Protein AF-A0AAV4PNF2-F1 (afdb_monomer)

Secondary structure (DSSP, 8-state):
--EEEEEEE--TTS--EEEEEEE--TTS-HHHHHHHHHHHHTT-SSEEEEEE-----GGGT-SS--HHHHHHHHHHHHTT------SS-S----

Foldseek 3Di:
DPDKDWDWDDDPPDDIAIEMEDDADPPDDLVVVLVVVVVVCVVDVHYDYDYHNVAADCVLPHPDHDPSNVSVVVSCVVSVHDDDHDPDDPDDDD

Nearest PDB structures (foldseek):
  1wdu-assembly2_B  TM=9.329E-01  e=2.231E-03  Bombyx mori
  8i3i-assembly1_A  TM=4.294E-01  e=3.068E+00  Vibrio harveyi
  2kz0-assembly1_A  TM=4.244E-01  e=8.775E+00  Ehrlichia chaffeensis str. Arkansas

pLDDT: mean 91.12, std 5.38, range [55.69, 96.81]

Organism: NCBI:txid1538125

Mean predicted aligned error: 3.9 Å

Solvent-accessible surface area (backbone atoms only — not comparable to full-atom values): 5810 Å² total; per-residue (Å²): 110,78,45,78,46,78,46,78,46,81,50,92,99,49,78,57,35,38,42,38,46,39,34,30,58,78,84,58,58,50,67,62,40,45,53,54,49,51,58,56,54,69,73,45,91,45,65,47,86,43,67,49,62,70,63,37,31,57,89,60,68,32,96,52,73,46,76,54,22,54,48,51,50,48,47,31,70,74,66,78,49,83,86,87,57,68,96,62,86,88,76,79,88,129

InterPro domains:
  IPR005135 Endonuclease/exonuclease/phosphatase [PF14529] (17-92)
  IPR036691 Endonuclease/exonuclease/phosphatase superfamily [G3DSA:3.60.10.10] (2-94)
  IPR036691 Endonuclease/exonuclease/phosphatase superfamily [SSF56219] (13-92)

Sequence (94 aa):
MQKLSIISLHLPNLDSIIITSIYVPITSDPQLFTLDLESIKQLESNIIMCGDFNAHHQVWKCSANRPRDNQFRKFANQTDIDIIAPTTPTRFVA

Radius of gyration: 13.96 Å; Cα contacts (8 Å, |Δi|>4): 130; chains: 1; bounding box: 29×28×41 Å

Structure (mmCIF, N/CA/C/O backbone):
data_AF-A0AAV4PNF2-F1
#
_entry.id   AF-A0AAV4PNF2-F1
#
loop_
_atom_site.group_PDB
_atom_site.id
_atom_site.type_symbol
_atom_site.label_atom_id
_atom_site.label_alt_id
_atom_site.label_comp_id
_atom_site.label_asym_id
_atom_site.label_entity_id
_atom_site.label_seq_id
_atom_site.pdbx_PDB_ins_code
_atom_site.Cartn_x
_atom_site.Cartn_y
_atom_site.Cartn_z
_atom_site.occupancy
_atom_site.B_iso_or_equiv
_atom_site.auth_seq_id
_atom_site.auth_comp_id
_atom_site.auth_asym_id
_atom_site.auth_atom_id
_atom_site.pdbx_PDB_model_num
ATOM 1 N N . MET A 1 1 ? 9.532 7.131 2.107 1.00 76.62 1 MET A N 1
ATOM 2 C CA . MET A 1 1 ? 8.299 7.856 1.673 1.00 76.62 1 MET A CA 1
ATOM 3 C C . MET A 1 1 ? 8.525 9.372 1.718 1.00 76.62 1 MET A C 1
ATOM 5 O O . MET A 1 1 ? 9.432 9.779 2.429 1.00 76.62 1 MET A O 1
ATOM 9 N N . GLN A 1 2 ? 7.750 10.215 1.009 1.00 77.69 2 GLN A N 1
ATOM 10 C CA . GLN A 1 2 ? 7.917 11.689 1.096 1.00 77.69 2 GLN A CA 1
ATOM 11 C C . GLN A 1 2 ? 6.887 12.372 2.001 1.00 77.69 2 GLN A C 1
ATOM 13 O O . GLN A 1 2 ? 7.226 13.337 2.681 1.00 77.69 2 GLN A O 1
ATOM 18 N N . LYS A 1 3 ? 5.642 11.888 2.032 1.00 87.50 3 LYS A N 1
ATOM 19 C CA . LYS A 1 3 ? 4.622 12.383 2.963 1.00 87.50 3 LYS A CA 1
ATOM 20 C C . LYS A 1 3 ? 3.907 11.200 3.598 1.00 87.50 3 LYS A C 1
ATOM 22 O O . LYS A 1 3 ? 3.494 10.284 2.892 1.00 87.50 3 LYS A O 1
ATOM 27 N N . LEU A 1 4 ? 3.788 11.240 4.918 1.00 93.44 4 LEU A N 1
ATOM 28 C CA . LEU A 1 4 ? 3.084 10.255 5.723 1.00 93.44 4 LEU A CA 1
ATOM 29 C C . LEU A 1 4 ? 2.285 11.006 6.785 1.00 93.44 4 LEU A C 1
ATOM 31 O O . LEU A 1 4 ? 2.814 11.865 7.488 1.00 93.44 4 LEU A O 1
ATOM 35 N N . SER A 1 5 ? 1.006 10.687 6.893 1.00 96.12 5 SER A N 1
ATOM 36 C CA . SER A 1 5 ? 0.173 11.076 8.025 1.00 96.12 5 SER A CA 1
ATOM 37 C C . SER A 1 5 ? -0.493 9.826 8.565 1.00 96.12 5 SER A C 1
ATOM 39 O O . SER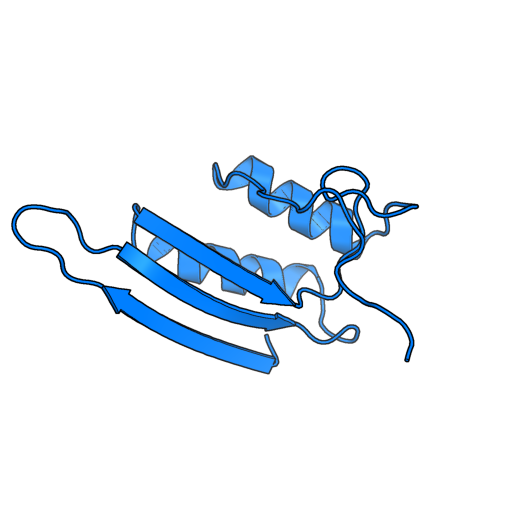 A 1 5 ? -0.969 9.001 7.789 1.00 96.12 5 SER A O 1
ATOM 41 N N . ILE A 1 6 ? -0.488 9.678 9.884 1.00 95.62 6 ILE A N 1
ATOM 42 C CA . ILE A 1 6 ? -1.061 8.529 10.577 1.00 95.62 6 ILE A CA 1
ATOM 43 C C . ILE A 1 6 ? -2.064 9.068 11.582 1.00 95.62 6 ILE A C 1
ATOM 45 O O . ILE A 1 6 ? -1.753 9.995 12.331 1.00 95.62 6 ILE A O 1
ATOM 49 N N . ILE A 1 7 ? -3.253 8.480 11.594 1.00 96.25 7 ILE A N 1
ATOM 50 C CA . ILE A 1 7 ? -4.240 8.690 12.644 1.00 96.25 7 ILE A CA 1
ATOM 51 C C . ILE A 1 7 ? -4.554 7.350 13.305 1.00 96.25 7 ILE A C 1
ATOM 53 O O . ILE A 1 7 ? -4.623 6.322 12.631 1.00 96.25 7 ILE A O 1
ATOM 57 N N . SER A 1 8 ? -4.749 7.379 14.621 1.00 95.75 8 SER A N 1
ATOM 58 C CA . SER A 1 8 ? -5.301 6.258 15.380 1.00 95.75 8 SER A CA 1
ATOM 59 C C . SER A 1 8 ? -6.752 6.567 15.711 1.00 95.75 8 SER A C 1
ATOM 61 O O . SER A 1 8 ? -7.047 7.562 16.377 1.00 95.75 8 SER A O 1
ATOM 63 N N . LEU A 1 9 ? -7.662 5.739 15.210 1.00 96.00 9 LEU A N 1
ATOM 64 C CA . LEU A 1 9 ? -9.084 5.826 15.491 1.00 96.00 9 LEU A CA 1
ATOM 65 C C . LEU A 1 9 ? -9.421 4.889 16.651 1.00 96.00 9 LEU A C 1
ATOM 67 O O . LEU A 1 9 ? -9.302 3.671 16.529 1.00 96.00 9 LEU A O 1
ATOM 71 N N . HIS A 1 10 ? -9.886 5.465 17.757 1.00 95.38 10 HIS A N 1
ATOM 72 C CA . HIS A 1 10 ? -10.348 4.720 18.924 1.00 95.38 10 HIS A CA 1
ATOM 73 C C . HIS A 1 10 ? -11.877 4.697 18.941 1.00 95.38 10 HIS A C 1
ATOM 75 O O . HIS A 1 10 ? -12.518 5.740 19.084 1.00 95.38 10 HIS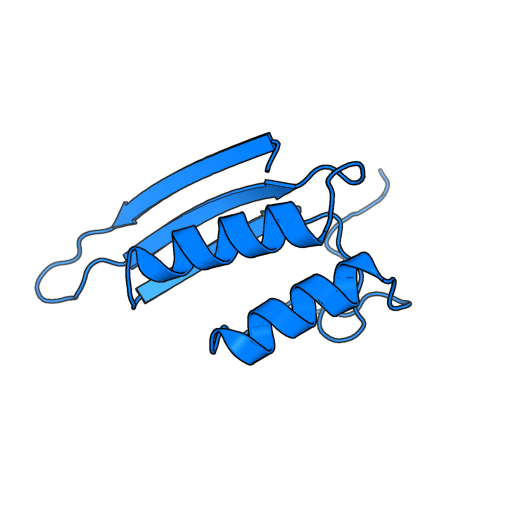 A O 1
ATOM 81 N N . LEU A 1 11 ? -12.458 3.507 18.789 1.00 92.06 11 LEU A N 1
ATOM 82 C CA . LEU A 1 11 ? -13.899 3.280 18.875 1.00 92.06 11 LEU A CA 1
ATOM 83 C C . LEU A 1 11 ? -14.219 2.515 20.170 1.00 92.06 11 LEU A C 1
ATOM 85 O O . LEU A 1 11 ? -13.440 1.646 20.563 1.00 92.06 11 LEU A O 1
ATOM 89 N N . PRO A 1 12 ? -15.340 2.803 20.857 1.00 94.88 12 PRO A N 1
ATOM 90 C CA . PRO A 1 12 ? -15.693 2.091 22.082 1.00 94.88 12 PRO A CA 1
ATOM 91 C C . PRO A 1 12 ? -15.793 0.577 21.861 1.00 94.88 12 PRO A C 1
ATOM 93 O O . PRO A 1 12 ? -16.494 0.132 20.954 1.00 94.88 12 PRO A O 1
ATOM 96 N N . ASN A 1 13 ? -15.147 -0.199 22.735 1.00 93.31 13 ASN A N 1
ATOM 97 C CA . ASN A 1 13 ? -15.153 -1.670 22.733 1.00 93.31 13 ASN A CA 1
ATOM 98 C C . ASN A 1 13 ? -14.575 -2.328 21.466 1.00 93.31 13 ASN A C 1
ATOM 100 O O . ASN A 1 13 ? -14.883 -3.487 21.195 1.00 93.31 13 ASN A O 1
ATOM 104 N N . LEU A 1 14 ? 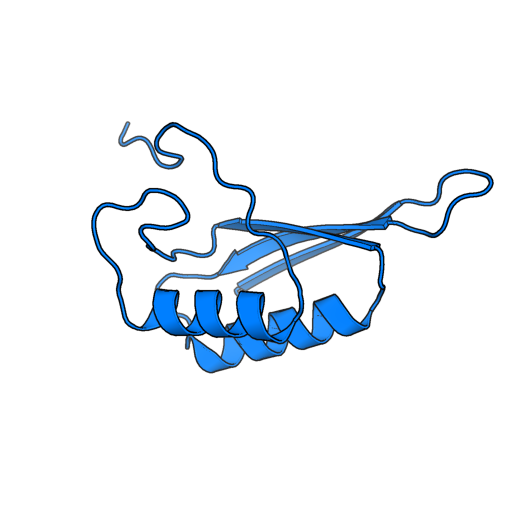-13.757 -1.608 20.698 1.00 91.75 14 LEU A N 1
ATOM 105 C CA . LEU A 1 14 ? -13.025 -2.142 19.554 1.00 91.75 14 LEU A CA 1
ATOM 106 C C . LEU A 1 14 ? -11.536 -1.839 19.712 1.00 91.75 14 LEU A C 1
ATOM 108 O O . LEU A 1 14 ? -11.158 -0.830 20.312 1.00 91.75 14 LEU A O 1
ATOM 112 N N . ASP A 1 15 ? -10.705 -2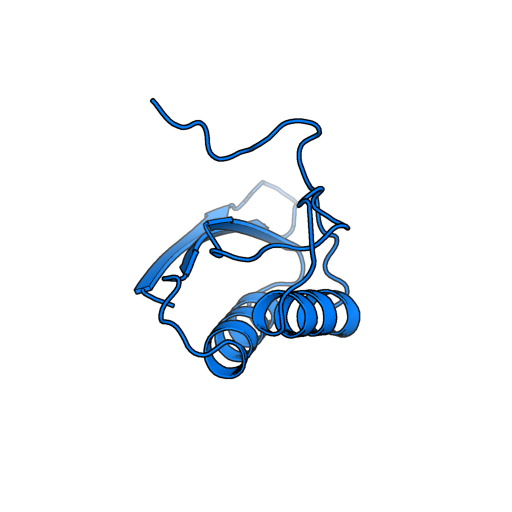.694 19.129 1.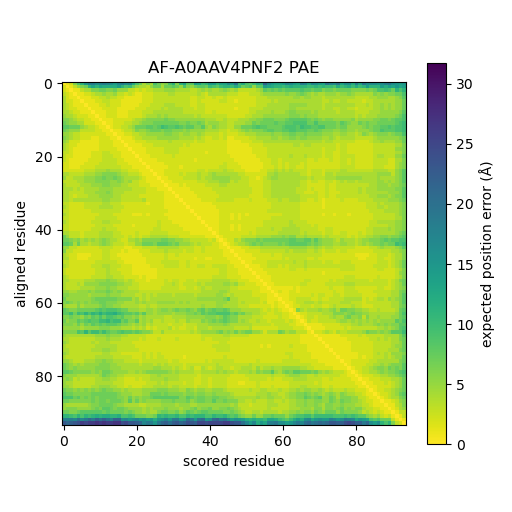00 92.31 15 ASP A N 1
ATOM 113 C CA . ASP A 1 15 ? -9.288 -2.399 18.948 1.00 92.31 15 ASP A CA 1
ATOM 114 C C . ASP A 1 15 ? -9.116 -1.137 18.090 1.00 92.31 15 ASP A C 1
ATOM 116 O O . ASP A 1 15 ? -9.922 -0.853 17.194 1.00 92.31 15 ASP A O 1
ATOM 120 N N . SER A 1 16 ? -8.060 -0.366 18.356 1.00 94.00 16 SER A N 1
ATOM 121 C CA . SER A 1 16 ? -7.764 0.829 17.568 1.00 94.00 16 SER A CA 1
ATOM 122 C C . SER A 1 16 ? -7.508 0.483 16.109 1.00 94.00 16 SER A C 1
ATOM 124 O O . SER A 1 16 ? -6.886 -0.530 15.792 1.00 94.00 16 SER A O 1
ATOM 126 N N . ILE A 1 17 ? -7.959 1.364 15.219 1.00 95.50 17 ILE A N 1
ATOM 127 C CA . ILE A 1 17 ? -7.711 1.251 13.785 1.00 95.50 17 ILE A CA 1
ATOM 128 C C . ILE A 1 17 ? -6.723 2.337 13.387 1.00 95.50 17 ILE A C 1
ATOM 130 O O . ILE A 1 17 ? -6.991 3.528 13.560 1.00 95.50 17 ILE A O 1
ATOM 134 N N . ILE A 1 18 ? -5.599 1.933 12.808 1.00 95.94 18 ILE A N 1
ATOM 135 C CA . ILE A 1 18 ? -4.655 2.867 12.205 1.00 95.94 18 ILE A CA 1
ATOM 136 C C . ILE A 1 18 ? -5.103 3.166 10.778 1.00 95.94 18 ILE A C 1
ATOM 138 O O . ILE A 1 18 ? -5.329 2.259 9.980 1.00 95.94 18 ILE A O 1
ATOM 142 N N . ILE A 1 19 ? -5.204 4.448 10.437 1.00 96.75 19 ILE A N 1
ATOM 143 C CA . ILE A 1 19 ? -5.473 4.899 9.070 1.00 96.75 19 ILE A CA 1
ATOM 144 C C . ILE A 1 19 ? -4.318 5.791 8.636 1.00 96.75 19 ILE A C 1
ATOM 146 O O . ILE A 1 19 ? -3.942 6.730 9.344 1.00 96.75 19 ILE A O 1
ATOM 150 N N . THR A 1 20 ? -3.742 5.500 7.473 1.00 96.62 20 THR A N 1
ATOM 151 C CA . THR A 1 20 ? -2.599 6.249 6.947 1.00 96.62 20 THR A CA 1
ATOM 152 C C . THR A 1 20 ? -2.957 6.984 5.665 1.00 96.62 20 THR A C 1
ATOM 154 O O . THR A 1 20 ? -3.775 6.518 4.882 1.00 96.62 20 THR A O 1
ATOM 157 N N . SER A 1 21 ? -2.321 8.133 5.440 1.00 96.81 21 SER A N 1
ATOM 158 C CA . SER A 1 21 ? -2.281 8.816 4.148 1.00 96.81 21 SER A CA 1
ATOM 159 C C . SER A 1 21 ? -0.828 8.899 3.690 1.00 96.81 21 SER A C 1
ATOM 161 O O . SER A 1 21 ? -0.001 9.539 4.349 1.00 96.81 21 SER A O 1
ATOM 163 N N . ILE A 1 22 ? -0.509 8.216 2.591 1.00 96.06 22 ILE A N 1
ATOM 164 C CA . ILE A 1 22 ? 0.861 8.007 2.111 1.00 96.06 22 ILE A CA 1
ATOM 165 C C . ILE A 1 22 ? 1.054 8.651 0.735 1.00 96.06 22 ILE A C 1
ATOM 167 O O . ILE A 1 22 ? 0.221 8.525 -0.160 1.00 96.06 22 ILE A O 1
ATOM 171 N N . TYR A 1 23 ? 2.197 9.303 0.542 1.00 95.56 23 TYR A N 1
ATOM 172 C CA . TYR A 1 23 ? 2.698 9.670 -0.778 1.00 95.56 23 TYR A CA 1
ATOM 173 C C . TYR A 1 23 ? 4.109 9.116 -0.985 1.00 95.56 23 TYR A C 1
ATOM 175 O O . TYR A 1 23 ? 5.056 9.468 -0.263 1.00 95.56 23 TYR A O 1
ATOM 183 N N . VAL A 1 24 ? 4.250 8.265 -2.003 1.00 95.06 24 VAL A N 1
ATOM 184 C CA . VAL A 1 24 ? 5.525 7.721 -2.474 1.00 95.06 24 VAL A CA 1
ATOM 185 C C . VAL A 1 24 ? 5.853 8.348 -3.828 1.00 95.06 24 VAL A C 1
ATOM 187 O O . VAL A 1 24 ? 5.212 8.016 -4.825 1.00 95.06 24 VAL A O 1
ATOM 190 N N . PRO A 1 25 ? 6.871 9.218 -3.915 1.00 94.12 25 PRO A N 1
ATOM 191 C CA . PRO A 1 25 ? 7.334 9.753 -5.190 1.00 94.12 25 PRO A CA 1
ATOM 192 C C . PRO A 1 25 ? 7.727 8.658 -6.180 1.00 94.12 25 PRO A C 1
ATOM 194 O O . PRO A 1 25 ? 8.290 7.628 -5.798 1.00 94.12 25 PRO A O 1
ATOM 197 N N . ILE A 1 26 ? 7.538 8.914 -7.475 1.00 90.94 26 ILE A N 1
ATOM 198 C CA . ILE A 1 26 ? 8.001 8.016 -8.548 1.00 90.94 26 ILE A CA 1
ATOM 199 C C . ILE A 1 26 ? 9.527 7.799 -8.540 1.00 90.94 26 ILE A C 1
ATOM 201 O O . ILE A 1 26 ? 10.015 6.792 -9.042 1.00 90.94 26 ILE A O 1
ATOM 205 N N . THR A 1 27 ? 10.284 8.709 -7.923 1.00 92.06 27 THR A N 1
ATOM 206 C CA . THR A 1 27 ? 11.747 8.643 -7.794 1.00 92.06 27 THR A CA 1
ATOM 207 C C . THR A 1 27 ? 12.232 7.841 -6.585 1.00 92.06 27 THR A C 1
ATOM 209 O O . THR A 1 27 ? 13.428 7.598 -6.466 1.00 92.06 27 THR A O 1
ATOM 212 N N . SER A 1 28 ? 11.342 7.435 -5.671 1.00 92.62 28 SER A N 1
ATOM 213 C CA . SER A 1 28 ? 11.728 6.653 -4.490 1.00 92.62 28 SER A CA 1
ATOM 214 C C . SER A 1 28 ? 12.249 5.257 -4.838 1.00 92.62 28 SER A C 1
ATOM 216 O O . SER A 1 28 ? 11.761 4.610 -5.770 1.00 92.62 28 SER A O 1
ATOM 218 N N . ASP A 1 29 ? 13.198 4.771 -4.038 1.00 92.75 29 ASP A N 1
ATOM 219 C CA . ASP A 1 29 ? 13.661 3.388 -4.109 1.00 92.75 29 ASP A CA 1
ATOM 220 C C . ASP A 1 29 ? 12.536 2.426 -3.674 1.00 92.75 29 ASP A C 1
ATOM 222 O O . ASP A 1 29 ? 11.970 2.611 -2.587 1.00 92.75 29 ASP A O 1
ATOM 226 N N . PRO A 1 30 ? 12.190 1.414 -4.495 1.00 90.50 30 PRO A N 1
ATOM 227 C CA . PRO A 1 30 ? 11.129 0.474 -4.170 1.00 90.50 30 PRO A CA 1
ATOM 228 C C . PRO A 1 30 ? 11.328 -0.326 -2.883 1.00 90.50 30 PRO A C 1
ATOM 230 O O . PRO A 1 30 ? 10.355 -0.565 -2.182 1.00 90.50 30 PRO A O 1
ATOM 233 N N . GLN A 1 31 ? 12.559 -0.733 -2.569 1.00 91.56 31 GL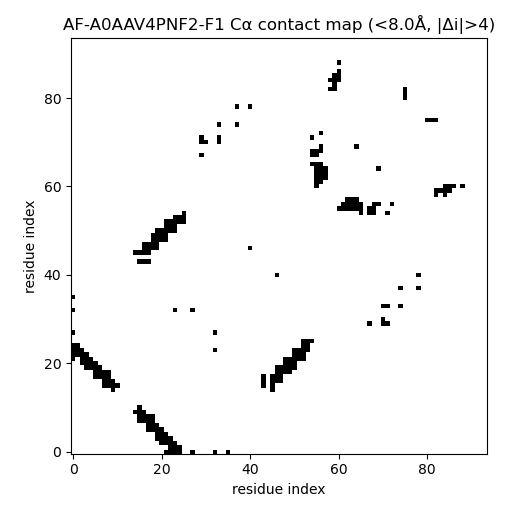N A N 1
ATOM 234 C CA . GLN A 1 31 ? 12.855 -1.537 -1.383 1.00 91.56 31 GLN A CA 1
ATOM 235 C C . GLN A 1 31 ? 12.723 -0.700 -0.113 1.00 91.56 31 GLN A C 1
ATOM 237 O O . GLN A 1 31 ? 12.127 -1.142 0.869 1.00 91.56 31 GLN A O 1
ATOM 242 N N . LEU A 1 32 ? 13.238 0.533 -0.143 1.00 92.38 32 LEU A N 1
ATOM 243 C CA . LEU A 1 32 ? 13.188 1.416 1.021 1.00 92.38 32 LEU A CA 1
ATOM 244 C C . LEU A 1 32 ? 11.749 1.767 1.401 1.00 92.38 32 LEU A C 1
ATOM 246 O O . LEU A 1 32 ? 11.400 1.691 2.576 1.00 92.38 32 LEU A O 1
ATOM 250 N N . PHE A 1 33 ? 10.888 2.101 0.430 1.00 91.94 33 PHE A N 1
ATOM 251 C CA . PHE A 1 33 ? 9.504 2.416 0.786 1.00 91.94 33 PHE A CA 1
ATOM 252 C C . PHE A 1 33 ? 8.710 1.174 1.219 1.00 91.94 33 PHE A C 1
ATOM 254 O O . PHE A 1 33 ? 7.771 1.322 1.988 1.00 91.94 33 PHE A O 1
ATOM 261 N N . THR A 1 34 ? 9.045 -0.044 0.778 1.00 94.19 34 THR A N 1
ATOM 262 C CA . THR A 1 34 ? 8.364 -1.243 1.298 1.00 94.19 34 THR A CA 1
ATOM 263 C C . THR A 1 34 ? 8.760 -1.557 2.741 1.00 94.19 34 THR A C 1
ATOM 265 O O . THR A 1 34 ? 7.888 -1.924 3.518 1.00 94.19 34 THR A O 1
ATOM 268 N N . LEU A 1 35 ? 10.017 -1.324 3.143 1.00 93.75 35 LEU A N 1
ATOM 269 C CA . LEU A 1 35 ? 10.457 -1.456 4.546 1.00 93.75 35 LEU A CA 1
ATOM 270 C C . LEU A 1 35 ? 9.756 -0.450 5.471 1.00 93.75 35 LEU A C 1
ATOM 272 O O . LEU A 1 35 ? 9.340 -0.768 6.586 1.00 93.75 35 LEU A O 1
ATOM 276 N N . ASP A 1 36 ? 9.592 0.772 4.974 1.00 93.38 36 ASP A N 1
ATOM 277 C CA . ASP A 1 36 ? 8.773 1.810 5.590 1.00 93.38 36 ASP A CA 1
ATOM 278 C C . ASP A 1 36 ? 7.326 1.306 5.836 1.00 93.38 36 ASP A C 1
ATOM 280 O O . ASP A 1 36 ? 6.784 1.475 6.928 1.00 93.38 36 ASP A O 1
ATOM 284 N N . LEU A 1 37 ? 6.700 0.649 4.848 1.00 94.44 37 LEU A N 1
ATOM 285 C CA . LEU A 1 37 ? 5.347 0.085 4.984 1.00 94.44 37 LEU A CA 1
ATOM 286 C C . LEU A 1 37 ? 5.285 -1.103 5.952 1.00 94.44 37 LEU A C 1
ATOM 288 O O . LEU A 1 37 ? 4.316 -1.217 6.701 1.00 94.44 37 LEU A O 1
ATOM 292 N N . GLU A 1 38 ? 6.309 -1.958 5.982 1.00 94.19 38 GLU A N 1
ATOM 293 C CA . GLU A 1 38 ? 6.427 -3.043 6.968 1.00 94.19 38 GLU A CA 1
ATOM 294 C C . GLU A 1 38 ? 6.475 -2.487 8.389 1.00 94.19 38 GLU A C 1
ATOM 296 O O . GLU A 1 38 ? 5.756 -2.966 9.265 1.00 94.19 38 GLU A O 1
ATOM 301 N N . SER A 1 39 ? 7.245 -1.419 8.597 1.00 92.75 39 SER A N 1
ATOM 302 C CA . SER A 1 39 ? 7.339 -0.738 9.891 1.00 92.75 39 SER A CA 1
ATOM 303 C C . SER A 1 39 ? 5.986 -0.165 10.327 1.00 92.75 39 SER A C 1
ATOM 305 O O . SER A 1 39 ? 5.617 -0.267 11.493 1.00 92.75 39 SER A O 1
ATOM 307 N N . ILE A 1 40 ? 5.202 0.386 9.391 1.00 92.56 40 ILE A N 1
ATOM 308 C CA . ILE A 1 40 ? 3.842 0.871 9.674 1.00 92.56 40 ILE A CA 1
ATOM 309 C C . ILE A 1 40 ? 2.890 -0.299 9.978 1.00 92.56 40 ILE A C 1
ATOM 311 O O . ILE A 1 40 ? 2.095 -0.207 10.912 1.00 92.56 40 ILE A O 1
ATOM 315 N N . LYS A 1 41 ? 2.982 -1.423 9.252 1.00 92.56 41 LYS A N 1
ATOM 316 C CA . LYS A 1 41 ? 2.168 -2.626 9.520 1.00 92.56 41 LYS A CA 1
ATOM 317 C C . LYS A 1 41 ? 2.441 -3.230 10.901 1.00 92.56 41 LYS A C 1
ATOM 319 O O . LYS A 1 41 ? 1.551 -3.858 11.467 1.00 92.56 41 LYS A O 1
ATOM 324 N N . GLN A 1 42 ? 3.650 -3.055 11.430 1.00 91.94 42 GLN A N 1
ATOM 325 C CA . GLN A 1 42 ? 4.031 -3.530 12.762 1.00 91.94 42 GLN A CA 1
ATOM 326 C C . GLN A 1 42 ? 3.461 -2.678 13.906 1.00 91.94 42 GLN A C 1
ATOM 328 O O . GLN A 1 42 ? 3.517 -3.123 15.048 1.00 91.94 42 GLN A O 1
ATOM 333 N N . LEU A 1 43 ? 2.908 -1.489 13.627 1.00 90.25 43 LEU A N 1
ATOM 334 C CA . LEU A 1 43 ? 2.309 -0.641 14.662 1.00 90.25 43 LEU A CA 1
ATOM 335 C C . LEU A 1 43 ? 1.039 -1.260 15.245 1.00 90.25 43 LEU A C 1
ATOM 337 O O . LEU A 1 43 ? 0.864 -1.240 16.455 1.00 90.25 43 LEU A O 1
ATOM 341 N N . GLU A 1 44 ? 0.166 -1.794 14.389 1.00 88.12 44 GLU A N 1
ATOM 342 C CA . GLU A 1 44 ? -1.116 -2.369 14.793 1.00 88.12 44 GLU A CA 1
ATOM 343 C C . GLU A 1 44 ? -1.570 -3.477 13.840 1.00 88.12 44 GLU A C 1
ATOM 345 O O . GLU A 1 44 ? -1.251 -3.501 12.645 1.00 88.12 44 GLU A O 1
ATOM 350 N N . SER A 1 45 ? -2.391 -4.388 14.363 1.00 86.88 45 SER A N 1
ATOM 351 C CA . SER A 1 45 ? -2.998 -5.438 13.538 1.00 86.88 45 SER A CA 1
ATOM 352 C C . SER A 1 45 ? -4.055 -4.865 12.591 1.00 86.88 45 SER A C 1
ATOM 354 O O . SER A 1 45 ? -4.080 -5.236 11.416 1.00 86.88 45 SER A O 1
ATOM 356 N N . ASN A 1 46 ? -4.855 -3.909 13.076 1.00 93.31 46 ASN A N 1
ATOM 357 C CA . ASN A 1 46 ? -5.952 -3.283 12.341 1.00 93.31 46 ASN A CA 1
ATOM 358 C C . ASN A 1 46 ? -5.476 -2.001 11.654 1.00 93.31 46 ASN A C 1
ATOM 360 O O . ASN A 1 46 ? -5.471 -0.922 12.250 1.00 93.31 46 ASN A O 1
ATOM 364 N N . ILE A 1 47 ? -5.069 -2.115 10.389 1.00 95.12 47 ILE A N 1
ATOM 365 C CA . ILE A 1 47 ? -4.531 -0.987 9.630 1.00 95.12 47 ILE A CA 1
ATOM 366 C C . ILE A 1 47 ? -5.159 -0.851 8.246 1.00 95.12 47 ILE A C 1
ATOM 368 O O . ILE A 1 47 ? -5.341 -1.826 7.522 1.00 95.12 47 ILE A O 1
ATOM 372 N N . ILE A 1 48 ? -5.440 0.391 7.860 1.00 95.81 48 ILE A N 1
ATOM 373 C CA . ILE A 1 48 ? -5.849 0.781 6.515 1.00 95.81 48 ILE A CA 1
ATOM 374 C C . ILE A 1 48 ? -4.777 1.713 5.962 1.00 95.81 48 ILE A C 1
ATOM 376 O O . ILE A 1 48 ? -4.612 2.843 6.428 1.00 95.81 48 ILE A O 1
ATOM 380 N N . MET A 1 49 ? -4.049 1.239 4.952 1.00 95.00 49 MET A N 1
ATOM 381 C CA . MET A 1 49 ? -3.055 2.046 4.252 1.00 95.00 49 MET A CA 1
ATOM 382 C C . MET A 1 49 ? -3.644 2.606 2.961 1.00 95.00 49 MET A C 1
ATOM 384 O O . MET A 1 49 ? -3.973 1.842 2.054 1.00 95.00 49 MET A O 1
ATOM 388 N N . CYS A 1 50 ? -3.762 3.929 2.846 1.00 94.94 50 CYS A N 1
ATOM 389 C CA . CYS A 1 50 ? -4.210 4.566 1.610 1.00 94.94 50 CYS A CA 1
ATOM 390 C C . CYS A 1 50 ? -3.265 5.691 1.179 1.00 94.94 50 CYS A C 1
ATOM 392 O O . CYS A 1 50 ? -2.559 6.299 1.984 1.00 94.94 50 CYS A O 1
ATOM 394 N N . GLY A 1 51 ? -3.189 5.938 -0.127 1.00 93.62 51 GLY A N 1
ATOM 395 C CA . GLY A 1 51 ? -2.215 6.878 -0.656 1.00 93.62 51 GLY A CA 1
ATOM 396 C C . GLY A 1 51 ? -1.952 6.748 -2.146 1.00 93.62 51 GLY A C 1
ATOM 397 O O . GLY A 1 51 ? -2.511 5.886 -2.824 1.00 93.62 51 GLY A O 1
ATOM 398 N N . ASP A 1 52 ? -1.061 7.604 -2.635 1.00 93.38 52 ASP A N 1
ATOM 399 C CA . ASP A 1 52 ? -0.488 7.501 -3.973 1.00 93.38 52 ASP A CA 1
ATOM 400 C C . ASP A 1 52 ? 0.920 6.903 -3.877 1.00 93.38 52 ASP A C 1
ATOM 402 O O . ASP A 1 52 ? 1.868 7.529 -3.394 1.00 93.38 52 ASP A O 1
ATOM 406 N N . PHE A 1 53 ? 1.033 5.655 -4.327 1.00 92.69 53 PHE A N 1
ATOM 407 C CA . PHE A 1 53 ? 2.262 4.868 -4.286 1.00 92.69 53 PHE A CA 1
ATOM 408 C C . PHE A 1 53 ? 3.108 5.009 -5.563 1.00 92.69 53 PHE A C 1
ATOM 410 O O . PHE A 1 53 ? 4.220 4.475 -5.625 1.00 92.69 53 PHE A O 1
ATOM 417 N N . ASN A 1 54 ? 2.589 5.691 -6.597 1.00 92.25 54 ASN A N 1
ATOM 418 C CA . ASN A 1 54 ? 3.180 5.724 -7.938 1.00 92.25 54 ASN A CA 1
ATOM 419 C C . ASN A 1 54 ? 3.630 4.325 -8.409 1.00 92.25 54 ASN A C 1
ATOM 421 O O . ASN A 1 54 ? 4.754 4.145 -8.884 1.00 92.25 54 ASN A O 1
ATOM 425 N N . ALA A 1 55 ? 2.772 3.324 -8.194 1.00 91.06 55 ALA A N 1
ATOM 426 C CA . ALA A 1 55 ? 3.017 1.927 -8.524 1.00 91.06 55 ALA A CA 1
ATOM 427 C C . ALA A 1 55 ? 1.909 1.400 -9.453 1.00 91.06 55 ALA A C 1
ATOM 429 O O . ALA A 1 55 ? 0.729 1.692 -9.265 1.00 91.06 55 ALA A O 1
ATOM 430 N N . HIS A 1 56 ? 2.280 0.613 -10.456 1.00 91.19 56 HIS A N 1
ATOM 431 C CA . HIS A 1 56 ? 1.439 0.124 -11.542 1.00 91.19 56 HIS A CA 1
ATOM 432 C C . HIS A 1 56 ? 1.451 -1.411 -11.644 1.00 91.19 56 HIS A C 1
ATOM 434 O O . HIS A 1 56 ? 2.334 -1.999 -12.249 1.00 91.19 56 HIS A O 1
ATOM 440 N N . HIS A 1 57 ? 0.446 -2.093 -11.100 1.00 92.81 57 HIS A N 1
ATOM 441 C CA . HIS A 1 57 ? 0.300 -3.545 -11.227 1.00 92.81 57 HIS A CA 1
ATOM 442 C C . HIS A 1 57 ? -1.093 -3.898 -11.737 1.00 92.81 57 HIS A C 1
ATOM 444 O O . HIS A 1 57 ? -2.086 -3.246 -11.408 1.00 92.81 57 HIS A O 1
ATOM 450 N N . GLN A 1 58 ? -1.192 -4.984 -12.496 1.00 91.19 58 GLN A N 1
ATOM 451 C CA . GLN A 1 58 ? -2.453 -5.479 -13.057 1.00 91.19 58 GLN A CA 1
ATOM 452 C C . GLN A 1 58 ? -3.494 -5.849 -11.990 1.00 91.19 58 GLN A C 1
ATOM 454 O O . GLN A 1 58 ? -4.693 -5.799 -12.238 1.00 91.19 58 GLN A O 1
ATOM 459 N N . VAL A 1 59 ? -3.046 -6.161 -10.775 1.00 89.75 59 VAL A N 1
ATOM 460 C CA . VAL A 1 59 ? -3.920 -6.511 -9.636 1.00 89.75 59 VAL A CA 1
ATOM 461 C C . VAL A 1 59 ? -4.718 -5.313 -9.143 1.00 89.75 59 VAL A C 1
ATOM 463 O O . VAL A 1 59 ? -5.875 -5.467 -8.772 1.00 89.75 59 VAL A O 1
ATOM 466 N N . TRP A 1 60 ? -4.143 -4.115 -9.239 1.00 89.12 60 TRP A N 1
ATOM 467 C CA . TRP A 1 60 ? -4.879 -2.865 -9.088 1.00 89.12 60 TRP A CA 1
ATOM 468 C C . TRP A 1 60 ? -5.165 -2.198 -10.441 1.00 89.12 60 TRP A C 1
ATOM 470 O O . TRP A 1 60 ? -5.244 -0.978 -10.551 1.00 89.12 60 TRP A O 1
ATOM 480 N N . LYS A 1 61 ? -5.359 -3.031 -11.476 1.00 88.44 61 LYS A N 1
ATOM 481 C CA . LYS A 1 61 ? -5.914 -2.684 -12.796 1.00 88.44 61 LYS A CA 1
ATOM 482 C C . LYS A 1 61 ? -5.098 -1.687 -13.621 1.00 88.44 61 LYS A C 1
ATOM 484 O O . LYS A 1 61 ? -5.644 -0.990 -14.472 1.00 88.44 61 LYS A O 1
ATOM 489 N N . CYS A 1 62 ? -3.782 -1.645 -13.425 1.00 88.19 62 CYS A N 1
ATOM 490 C CA . CYS A 1 62 ? -2.889 -0.959 -14.360 1.00 88.19 62 CYS A CA 1
ATOM 491 C C . CYS A 1 62 ? -2.628 -1.802 -15.619 1.00 88.19 62 CYS A C 1
ATOM 493 O O . CYS A 1 62 ? -2.751 -3.026 -15.603 1.00 88.19 62 CYS A O 1
ATOM 495 N N . SER A 1 63 ? -2.237 -1.146 -16.713 1.00 88.19 63 SER A N 1
ATOM 496 C CA . SER A 1 63 ? -2.046 -1.785 -18.024 1.00 88.19 63 SER A CA 1
ATOM 497 C C . SER A 1 63 ? -0.841 -2.729 -18.097 1.00 88.19 63 SER A C 1
ATOM 499 O O . SER A 1 63 ? -0.847 -3.667 -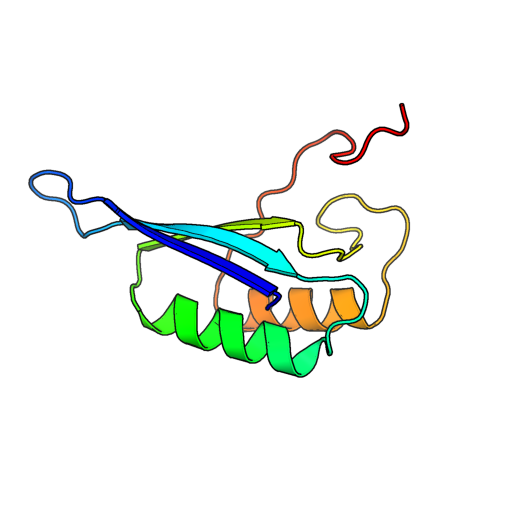18.890 1.00 88.19 63 SER A O 1
ATOM 501 N N . ALA A 1 64 ? 0.187 -2.499 -17.280 1.00 88.06 64 ALA A N 1
ATOM 502 C CA . ALA A 1 64 ? 1.403 -3.302 -17.240 1.00 88.06 64 ALA A CA 1
ATOM 503 C C . ALA A 1 64 ? 2.035 -3.264 -15.845 1.00 88.06 64 ALA A C 1
ATOM 505 O O . ALA A 1 64 ? 1.852 -2.287 -15.122 1.00 88.06 64 ALA A O 1
ATOM 506 N N . ASN A 1 65 ? 2.816 -4.298 -15.521 1.00 90.31 65 ASN A N 1
ATOM 507 C CA . ASN A 1 65 ? 3.623 -4.372 -14.302 1.00 90.31 65 ASN A CA 1
ATOM 508 C C . ASN A 1 65 ? 5.017 -3.769 -14.546 1.00 90.31 65 ASN A C 1
ATOM 510 O O . ASN A 1 65 ? 5.614 -3.993 -15.603 1.00 90.31 65 ASN A O 1
ATOM 514 N N . ARG A 1 66 ? 5.580 -3.059 -13.567 1.00 87.69 66 ARG A N 1
ATOM 515 C CA . ARG A 1 66 ? 6.983 -2.602 -13.524 1.00 87.69 66 ARG A CA 1
ATOM 516 C C . ARG A 1 66 ? 7.704 -3.175 -12.290 1.00 87.69 66 ARG A C 1
ATOM 518 O O . ARG A 1 66 ? 7.067 -3.679 -11.364 1.00 87.69 66 ARG A O 1
ATOM 525 N N . PRO A 1 67 ? 9.050 -3.097 -12.232 1.00 88.38 67 PRO A N 1
ATOM 526 C CA . PRO A 1 67 ? 9.823 -3.655 -11.118 1.00 88.38 67 PRO A CA 1
ATOM 527 C C . PRO A 1 67 ? 9.424 -3.126 -9.732 1.00 88.38 67 PRO A C 1
ATOM 529 O O . PRO A 1 67 ? 9.361 -3.905 -8.783 1.00 88.38 67 PRO A O 1
ATOM 532 N N . ARG A 1 68 ? 9.102 -1.827 -9.624 1.00 91.31 68 ARG A N 1
ATOM 533 C CA . ARG A 1 68 ? 8.575 -1.204 -8.396 1.00 91.31 68 ARG A CA 1
ATOM 534 C C . ARG A 1 68 ? 7.337 -1.934 -7.872 1.00 91.31 68 ARG A C 1
ATOM 536 O O . ARG A 1 68 ? 7.190 -2.156 -6.675 1.00 91.31 68 ARG A O 1
ATOM 543 N N . ASP A 1 69 ? 6.470 -2.326 -8.785 1.00 90.44 69 ASP A N 1
ATOM 544 C CA . ASP A 1 69 ? 5.123 -2.806 -8.491 1.00 90.44 69 ASP A CA 1
ATOM 545 C C . ASP A 1 69 ? 5.157 -4.265 -8.063 1.00 90.44 69 ASP A C 1
ATOM 547 O O . ASP A 1 69 ? 4.390 -4.683 -7.201 1.00 90.44 69 ASP A O 1
ATOM 551 N N . ASN A 1 70 ? 6.117 -5.015 -8.606 1.00 92.50 70 ASN A N 1
ATOM 552 C CA . ASN A 1 70 ? 6.432 -6.360 -8.150 1.00 92.50 70 ASN A CA 1
ATOM 553 C C . ASN A 1 70 ? 6.973 -6.352 -6.714 1.00 92.50 70 ASN A C 1
ATOM 555 O O . ASN A 1 70 ? 6.611 -7.234 -5.941 1.00 92.50 70 ASN A O 1
ATOM 559 N N . GLN A 1 71 ? 7.794 -5.362 -6.333 1.00 92.62 71 GLN A N 1
ATOM 560 C CA . GLN A 1 71 ? 8.243 -5.220 -4.939 1.00 92.62 71 GLN A CA 1
ATOM 561 C C . GLN A 1 71 ? 7.080 -4.863 -4.016 1.00 92.62 71 GLN A C 1
ATOM 563 O O . GLN A 1 71 ? 6.898 -5.511 -2.989 1.00 92.62 71 GLN A O 1
ATOM 568 N N . PHE A 1 72 ? 6.229 -3.915 -4.418 1.00 93.94 72 PHE A N 1
ATOM 569 C CA . PHE A 1 72 ? 5.048 -3.571 -3.630 1.00 93.94 72 PHE A CA 1
ATOM 570 C C . PHE A 1 72 ? 4.081 -4.756 -3.485 1.00 93.94 72 PHE A C 1
ATOM 572 O O . PHE A 1 72 ? 3.574 -5.032 -2.399 1.00 93.94 72 PHE A O 1
ATOM 579 N N . ARG A 1 73 ? 3.875 -5.526 -4.559 1.00 93.56 73 ARG A N 1
ATOM 580 C CA . ARG A 1 73 ? 3.053 -6.736 -4.516 1.00 93.56 73 ARG A CA 1
ATOM 581 C C . ARG A 1 73 ? 3.675 -7.827 -3.645 1.00 93.56 73 ARG A C 1
ATOM 583 O O . ARG A 1 73 ? 2.946 -8.534 -2.952 1.00 93.56 73 ARG A O 1
ATOM 590 N N . LYS A 1 74 ? 5.000 -7.977 -3.679 1.00 93.31 74 LYS A N 1
ATOM 591 C CA . LYS A 1 74 ? 5.728 -8.912 -2.817 1.00 93.31 74 LYS A CA 1
ATOM 592 C C . LYS A 1 74 ? 5.531 -8.549 -1.345 1.00 93.31 74 LYS A C 1
ATOM 594 O O . LYS A 1 74 ? 5.161 -9.432 -0.583 1.00 93.31 74 LYS A O 1
ATOM 599 N N . PHE A 1 75 ? 5.674 -7.272 -0.992 1.00 93.50 75 PHE A N 1
ATOM 600 C CA . PHE A 1 75 ? 5.354 -6.762 0.342 1.00 93.50 75 PHE A CA 1
ATOM 601 C C . PHE A 1 75 ? 3.927 -7.142 0.768 1.00 93.50 75 PHE A C 1
ATOM 603 O O . PHE A 1 75 ? 3.753 -7.768 1.810 1.00 93.50 75 PHE A O 1
ATOM 610 N N . ALA A 1 76 ? 2.915 -6.849 -0.059 1.00 92.81 76 ALA A N 1
ATOM 611 C CA . ALA A 1 76 ? 1.520 -7.151 0.277 1.00 92.81 76 ALA A CA 1
ATOM 612 C C . ALA A 1 76 ? 1.295 -8.655 0.523 1.00 92.81 76 ALA A C 1
ATOM 614 O O . ALA A 1 76 ? 0.683 -9.039 1.514 1.00 92.81 76 ALA A O 1
ATOM 615 N N . ASN A 1 77 ? 1.874 -9.513 -0.327 1.00 91.94 77 ASN A N 1
ATOM 616 C CA . ASN A 1 77 ? 1.797 -10.968 -0.166 1.00 91.94 77 ASN A CA 1
ATOM 617 C C . ASN A 1 77 ? 2.518 -11.477 1.098 1.00 91.94 77 ASN A C 1
ATOM 619 O O . ASN A 1 77 ? 2.128 -12.502 1.642 1.00 91.94 77 ASN A O 1
ATOM 623 N N . GLN A 1 78 ? 3.604 -10.824 1.522 1.00 92.38 78 GLN A N 1
ATOM 624 C CA . GLN A 1 78 ? 4.402 -11.243 2.681 1.00 92.38 78 GLN A CA 1
ATOM 625 C C . GLN A 1 78 ? 3.839 -10.738 4.014 1.00 92.38 78 GLN A C 1
ATOM 627 O O . GLN A 1 78 ? 4.183 -11.287 5.056 1.00 92.38 78 GLN A O 1
ATOM 632 N N . THR A 1 79 ? 2.997 -9.703 3.982 1.00 88.50 79 THR A N 1
ATOM 633 C CA . THR A 1 79 ? 2.467 -9.023 5.176 1.00 88.50 79 THR A CA 1
ATOM 634 C C . THR A 1 79 ? 0.975 -9.243 5.409 1.00 88.50 79 THR A C 1
ATOM 636 O O . THR A 1 79 ? 0.407 -8.610 6.298 1.00 88.50 79 THR A O 1
ATOM 639 N N . ASP A 1 80 ? 0.365 -10.152 4.639 1.00 85.69 80 ASP A N 1
ATOM 640 C CA . ASP A 1 80 ? -1.064 -10.491 4.700 1.00 85.69 80 ASP A CA 1
ATOM 641 C C . ASP A 1 80 ? -1.971 -9.252 4.570 1.00 85.69 80 ASP A C 1
ATOM 643 O O . ASP A 1 80 ? -2.977 -9.096 5.258 1.00 85.69 80 ASP A O 1
ATOM 647 N N . ILE A 1 81 ? -1.563 -8.309 3.712 1.00 90.44 81 ILE A N 1
ATOM 648 C CA . ILE A 1 81 ? -2.338 -7.105 3.412 1.00 90.44 81 ILE A CA 1
ATOM 649 C C . ILE A 1 81 ? -3.146 -7.337 2.142 1.00 90.44 81 ILE A C 1
ATOM 651 O O . ILE A 1 81 ? -2.595 -7.569 1.061 1.00 90.44 81 ILE A O 1
ATOM 655 N N . ASP A 1 82 ? -4.456 -7.150 2.260 1.00 92.75 82 ASP A N 1
ATOM 656 C CA . ASP A 1 82 ? -5.356 -7.132 1.119 1.00 92.75 82 ASP A CA 1
ATOM 657 C C . ASP A 1 82 ? -5.239 -5.827 0.323 1.00 92.75 82 ASP A C 1
ATOM 659 O O . ASP A 1 82 ? -5.333 -4.716 0.850 1.00 92.75 82 ASP A O 1
ATOM 663 N N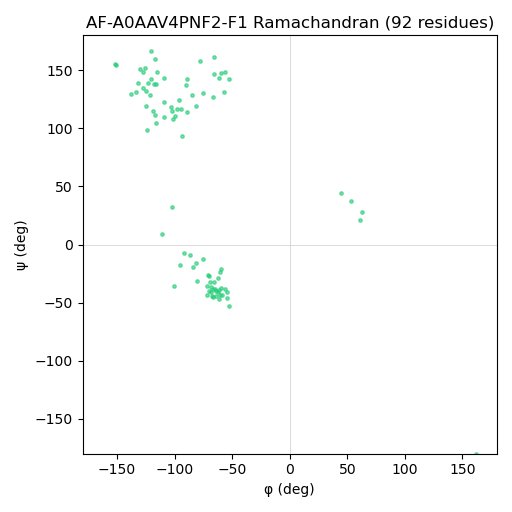 . ILE A 1 83 ? -5.083 -5.959 -0.996 1.00 91.81 83 ILE A N 1
ATOM 664 C CA . ILE A 1 83 ? -5.101 -4.821 -1.917 1.00 91.81 83 ILE A CA 1
ATOM 665 C C . ILE A 1 83 ? -6.538 -4.563 -2.372 1.00 91.81 83 ILE A C 1
ATOM 667 O O . ILE A 1 83 ? -7.108 -5.337 -3.143 1.00 91.81 83 ILE A O 1
ATOM 671 N N . ILE A 1 84 ? -7.085 -3.415 -1.974 1.00 92.38 84 ILE A N 1
ATOM 672 C CA . ILE A 1 84 ? -8.388 -2.927 -2.436 1.00 92.38 84 ILE A CA 1
ATOM 673 C C . ILE A 1 84 ? -8.160 -1.894 -3.540 1.00 92.38 84 ILE A C 1
ATOM 675 O O . ILE A 1 84 ? -7.677 -0.791 -3.288 1.00 92.38 84 ILE A O 1
ATOM 679 N N . ALA A 1 85 ? -8.515 -2.250 -4.775 1.00 89.50 85 ALA A N 1
ATOM 680 C CA . ALA A 1 85 ? -8.336 -1.388 -5.938 1.00 89.50 85 ALA A CA 1
ATOM 681 C C . ALA A 1 85 ? -9.675 -0.995 -6.584 1.00 89.50 85 ALA A C 1
ATOM 683 O O . ALA A 1 85 ? -10.543 -1.857 -6.773 1.00 89.50 85 ALA A O 1
ATOM 684 N N . PRO A 1 86 ? -9.847 0.276 -6.990 1.00 86.19 86 PRO A N 1
ATOM 685 C CA . PRO A 1 86 ? -11.048 0.714 -7.689 1.00 86.19 86 PRO A CA 1
ATOM 686 C C . PRO A 1 86 ? -11.178 0.049 -9.066 1.00 86.19 86 PRO A C 1
ATOM 688 O O . PRO A 1 86 ? -10.232 -0.507 -9.621 1.00 86.19 86 PRO A O 1
ATOM 691 N N . THR A 1 87 ? -12.385 0.065 -9.630 1.00 85.94 87 THR A N 1
ATOM 692 C CA . THR A 1 87 ? -12.683 -0.488 -10.965 1.00 85.94 87 THR A CA 1
ATOM 693 C C . THR A 1 87 ? -12.332 0.449 -12.112 1.00 85.94 87 THR A C 1
ATOM 695 O O . THR A 1 87 ? -12.226 -0.013 -13.244 1.00 85.94 87 THR A O 1
ATOM 698 N N . THR A 1 88 ? -12.116 1.728 -11.823 1.00 87.31 88 THR A N 1
ATOM 699 C CA . THR A 1 88 ? -11.787 2.774 -12.792 1.00 87.31 88 THR A CA 1
ATOM 700 C C . THR A 1 88 ? -10.396 3.351 -12.520 1.00 87.31 88 THR A C 1
ATOM 702 O O . THR A 1 88 ? -9.902 3.235 -11.395 1.00 87.31 88 THR A O 1
ATOM 705 N N . PRO A 1 89 ? -9.760 4.005 -13.512 1.00 86.12 89 PRO A N 1
ATOM 706 C CA . PRO A 1 89 ? -8.503 4.716 -13.295 1.00 86.12 89 PRO A CA 1
ATOM 707 C C . PRO A 1 89 ? -8.593 5.710 -12.130 1.00 86.12 89 PRO A C 1
ATOM 709 O O . PRO A 1 89 ? -9.614 6.368 -11.947 1.00 86.12 89 PRO A O 1
ATOM 712 N N . THR A 1 90 ? -7.515 5.828 -11.356 1.00 87.94 90 THR A N 1
ATOM 713 C CA . THR A 1 90 ? -7.415 6.762 -10.218 1.00 87.94 90 THR A CA 1
ATOM 714 C C . THR A 1 90 ? -6.741 8.081 -10.577 1.00 87.94 90 THR A C 1
ATOM 716 O O . THR A 1 90 ? -6.883 9.062 -9.853 1.00 87.94 90 THR A O 1
ATOM 719 N N . ARG A 1 91 ? -6.019 8.123 -11.703 1.00 84.56 91 ARG A N 1
ATOM 720 C CA . ARG A 1 91 ? -5.356 9.318 -12.229 1.00 84.56 91 ARG A CA 1
ATOM 721 C C . ARG A 1 91 ? -5.967 9.684 -13.575 1.00 84.56 91 ARG A C 1
ATOM 723 O O . ARG A 1 91 ? -5.669 9.046 -14.583 1.00 84.56 91 ARG A O 1
ATOM 730 N N . PHE A 1 92 ? -6.789 10.725 -13.586 1.00 80.62 92 PHE A N 1
ATOM 731 C CA . PHE A 1 92 ? -7.313 11.320 -14.811 1.00 80.62 92 PHE A CA 1
ATOM 732 C C . PH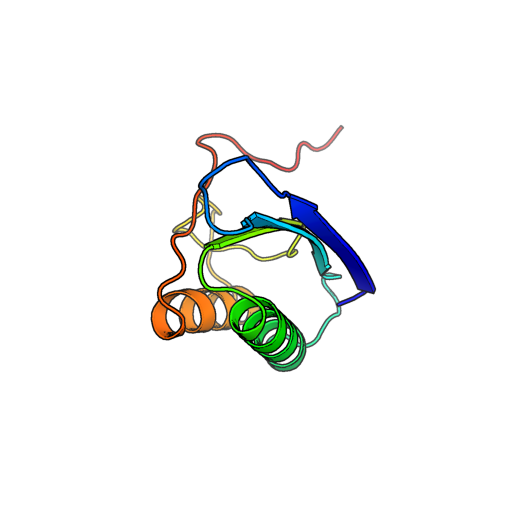E A 1 92 ? -6.362 12.418 -15.287 1.00 80.62 92 PHE A C 1
ATOM 734 O O . PHE A 1 92 ? -5.830 13.179 -14.479 1.00 80.62 92 PHE A O 1
ATOM 741 N N . VAL A 1 93 ? -6.102 12.465 -16.592 1.00 80.12 93 VAL A N 1
ATOM 742 C CA . VAL A 1 93 ? -5.412 13.605 -17.203 1.00 80.12 93 VAL A CA 1
ATOM 743 C C . VAL A 1 93 ? -6.483 14.670 -17.418 1.00 80.12 93 VAL A C 1
ATOM 745 O O . VAL A 1 93 ? -7.486 14.374 -18.067 1.00 80.12 93 VAL A O 1
ATOM 748 N N . ALA A 1 94 ? -6.314 15.833 -16.789 1.00 55.69 94 ALA A N 1
ATOM 749 C CA . ALA A 1 94 ? -7.139 17.012 -17.045 1.00 55.69 94 ALA A CA 1
ATOM 750 C C . ALA A 1 94 ? -6.711 17.690 -18.351 1.00 55.69 94 ALA A C 1
ATOM 752 O O . ALA A 1 94 ? -5.495 17.628 -18.659 1.00 55.69 94 ALA A O 1
#